Protein AF-A0A1A8MYB2-F1 (afdb_monomer)

Sequence (163 aa):
QECKDKRRSALNVRLFLREFCVDFLENCYNRLMYLVKENLIREQTQQHDETYYLWALSFFMAFNRGNGFRADLVSETMSIRAFHFIERNITNYYEMMLTDRKEATSWSRRMHLALKAYQELLLTVNEMDRSHDESIRQSSNVIKSNIFYLMEYREIFLTLLRK

pLDDT: mean 86.99, std 14.23, range [34.84, 98.25]

Mean predicted aligned error: 6.44 Å

Foldseek 3Di:
DDPPDDPPDDPVVVVVVLVVLVCCLVPPQLPVLVVLLVCVVVVVDDPPSLLVSLQCLLVSLVSCLVPPNDCVSCVNCLDLVNLVSLLVLLVVLVVCLVPVVVCVVVSVVSNVSSVSSNVSSVVSLV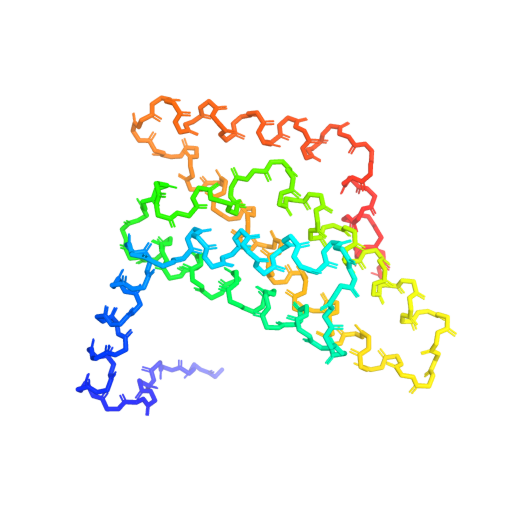VLCVDPDPVSVVSSVVNCCVQVPDVSNVVSVVVVPPD

Solvent-accessible surface area (backbone atoms only — not comparable to full-atom values): 9001 Å² total; per-residue (Å²): 134,86,78,74,84,70,74,88,63,57,68,69,59,51,52,52,52,50,51,50,52,51,54,38,33,74,74,38,38,39,64,50,54,48,53,53,51,54,37,56,75,67,65,76,59,66,94,66,59,66,57,56,51,28,46,49,51,26,51,54,51,49,46,38,60,73,64,72,63,53,66,81,44,45,44,59,67,70,35,67,69,40,52,52,52,43,48,53,50,33,52,50,26,51,52,43,29,70,70,40,65,90,49,23,69,59,26,47,53,52,27,51,38,30,50,47,22,51,51,40,52,53,54,47,40,60,51,29,61,71,44,90,50,64,69,49,28,50,51,29,50,55,46,48,56,52,48,73,67,38,64,74,54,50,47,50,56,54,60,71,60,68,121

Organism: NCBI:txid704102

Secondary structure (DSSP, 8-state):
-------SS-HHHHHHHHHHHHHHHHHTHHHHHHHHHHHHHTT-S-TTHHHHHHHHHHHHHHHHHHTT--SGGGTTTSSHHHHHHHHHHHHHHHHHHHH-TTSHHHHHHHHHHHHHHHHHHHHHHHHHTT-S-HHHHHHHHHHHHHHHHSHHHHHHHHHHH--

Nearest PDB structures (foldseek):
  7plo-assembly1_K  TM=9.303E-01  e=5.739E-14  Homo sapiens
  7pfo-assembly1_K  TM=9.275E-01  e=3.076E-13  Homo sapiens
  8b9d-assembly1_K  TM=9.107E-01  e=5.845E-13  Homo sapiens
  5mqi-assembly1_A  TM=9.670E-01  e=2.230E-09  Homo sapiens
  5qtd-assembly1_A  TM=2.858E-01  e=7.792E+00  Trypanosoma brucei

InterPro domains:
  IPR044998 Timeless [PTHR22940] (6-163)

Structure (mmCIF, N/CA/C/O backbone):
data_AF-A0A1A8MYB2-F1
#
_entry.id   AF-A0A1A8MYB2-F1
#
loop_
_atom_site.group_PDB
_atom_site.id
_atom_site.type_symbol
_atom_site.label_atom_id
_atom_site.label_alt_id
_atom_site.label_comp_id
_atom_site.label_asym_id
_atom_site.label_entity_id
_atom_site.label_seq_id
_atom_site.pdbx_PDB_ins_code
_atom_site.Cartn_x
_atom_site.Cartn_y
_atom_site.Cartn_z
_atom_site.occupancy
_atom_site.B_iso_or_equiv
_atom_site.auth_seq_id
_atom_site.auth_comp_id
_atom_site.auth_asym_id
_atom_site.auth_atom_id
_atom_site.pdbx_PDB_model_num
ATOM 1 N N . GLN A 1 1 ? -22.694 0.634 -20.815 1.00 35.00 1 GLN A N 1
ATOM 2 C CA . GLN A 1 1 ? -23.204 -0.749 -20.715 1.00 35.00 1 GLN A CA 1
ATOM 3 C C . GLN A 1 1 ? -22.927 -1.229 -19.299 1.00 35.00 1 GLN A C 1
ATOM 5 O O . GLN A 1 1 ? -21.776 -1.456 -18.953 1.00 35.00 1 GLN A O 1
ATOM 10 N N . GLU A 1 2 ? -23.951 -1.216 -18.447 1.00 34.84 2 GLU A N 1
ATOM 11 C CA . GLU A 1 2 ? -23.843 -1.521 -17.016 1.00 34.84 2 GLU A CA 1
ATOM 12 C C . GLU A 1 2 ? -23.486 -2.995 -16.806 1.00 34.84 2 GLU A C 1
ATOM 14 O O . GLU A 1 2 ? -24.304 -3.892 -17.022 1.00 34.84 2 GLU A O 1
ATOM 19 N N . CYS A 1 3 ? -22.257 -3.260 -16.367 1.00 41.97 3 CYS A N 1
ATOM 20 C CA . CYS A 1 3 ? -21.900 -4.556 -15.814 1.00 41.97 3 CYS A CA 1
ATOM 21 C C . CYS A 1 3 ? -22.483 -4.616 -14.397 1.00 41.97 3 CYS A C 1
ATOM 23 O O . CYS A 1 3 ? -21.819 -4.261 -13.431 1.00 41.97 3 CYS A O 1
ATOM 25 N N . LYS A 1 4 ? -23.759 -5.002 -14.264 1.00 48.38 4 LYS A N 1
ATOM 26 C CA . LYS A 1 4 ? -24.306 -5.414 -12.965 1.00 48.38 4 LYS A CA 1
ATOM 27 C C . LYS A 1 4 ? -23.420 -6.543 -12.444 1.00 48.38 4 LYS A C 1
ATOM 29 O O . LYS A 1 4 ? -23.370 -7.598 -13.076 1.00 48.38 4 LYS A O 1
ATOM 34 N N . ASP A 1 5 ? -22.723 -6.292 -11.338 1.00 59.75 5 ASP A N 1
ATOM 35 C CA . ASP A 1 5 ? -21.743 -7.168 -10.693 1.00 59.75 5 ASP A CA 1
ATOM 36 C C . ASP A 1 5 ? -22.262 -8.601 -10.499 1.00 59.75 5 ASP A C 1
ATOM 38 O O . ASP A 1 5 ? -22.782 -8.990 -9.447 1.00 59.75 5 ASP A O 1
ATOM 42 N N . LYS A 1 6 ? -22.096 -9.442 -11.521 1.00 64.12 6 LYS A N 1
ATOM 43 C CA . LYS A 1 6 ? -22.238 -10.883 -11.364 1.00 64.12 6 LYS A CA 1
ATOM 44 C C . LYS A 1 6 ? -21.010 -11.362 -10.608 1.00 64.12 6 LYS A C 1
ATOM 46 O O . LYS A 1 6 ? -19.901 -11.400 -11.138 1.00 64.12 6 LYS A O 1
ATOM 51 N N . ARG A 1 7 ? -21.227 -11.723 -9.344 1.00 78.69 7 ARG A N 1
ATOM 52 C CA . ARG A 1 7 ? -20.244 -12.389 -8.482 1.00 78.69 7 ARG A CA 1
ATOM 53 C C . ARG A 1 7 ? -19.648 -13.576 -9.253 1.00 78.69 7 ARG A C 1
ATOM 55 O O . ARG A 1 7 ? -20.363 -14.530 -9.539 1.00 78.69 7 ARG A O 1
ATOM 62 N N . ARG A 1 8 ? -18.362 -13.481 -9.619 1.00 86.12 8 ARG A N 1
ATOM 63 C CA . ARG A 1 8 ? -17.687 -14.446 -10.512 1.00 86.12 8 ARG A CA 1
ATOM 64 C C . ARG A 1 8 ? -17.534 -15.830 -9.875 1.00 86.12 8 ARG A C 1
ATOM 66 O O . ARG A 1 8 ? -17.686 -16.831 -10.561 1.00 86.12 8 ARG A O 1
ATOM 73 N N . SER A 1 9 ? -17.259 -15.873 -8.572 1.00 90.94 9 SER A N 1
ATOM 74 C CA . SER A 1 9 ? -17.049 -17.113 -7.815 1.00 90.94 9 SER A CA 1
ATOM 75 C C . SER A 1 9 ? -18.298 -17.530 -7.034 1.00 90.94 9 SER A C 1
ATOM 77 O O . SER A 1 9 ? -19.066 -16.681 -6.559 1.00 90.94 9 SER A O 1
ATOM 79 N N . ALA A 1 10 ? -18.456 -18.842 -6.841 1.00 93.88 10 ALA A N 1
ATOM 80 C CA . ALA A 1 10 ? -19.504 -19.426 -6.006 1.00 93.88 10 ALA A CA 1
ATOM 81 C C . ALA A 1 10 ? -19.488 -18.849 -4.576 1.00 93.88 10 ALA A C 1
ATOM 83 O O . ALA A 1 10 ? -18.457 -18.389 -4.080 1.00 93.88 10 ALA A O 1
ATOM 84 N N . LEU A 1 11 ? -20.649 -18.822 -3.911 1.00 92.25 11 LEU A N 1
ATOM 85 C CA . LEU A 1 11 ? -20.792 -18.189 -2.593 1.00 92.25 11 LEU A CA 1
ATOM 86 C C . LEU A 1 11 ? -19.850 -18.795 -1.544 1.00 92.25 11 LEU A C 1
ATOM 88 O O . LEU A 1 11 ? -19.178 -18.038 -0.853 1.00 92.25 11 LEU A O 1
ATOM 92 N N . ASN A 1 12 ? -19.764 -20.122 -1.473 1.00 94.50 12 ASN A N 1
ATOM 93 C CA . ASN A 1 12 ? -18.866 -20.837 -0.564 1.00 94.50 12 ASN A CA 1
ATOM 94 C C . ASN A 1 12 ? -17.393 -20.445 -0.771 1.00 94.50 12 ASN A C 1
ATOM 96 O O . ASN A 1 12 ? -16.701 -20.154 0.195 1.00 94.50 12 ASN A O 1
ATOM 100 N N . VAL A 1 13 ? -16.940 -20.343 -2.025 1.00 95.94 13 VAL A N 1
ATOM 101 C CA . VAL A 1 13 ? -15.572 -19.911 -2.354 1.00 95.94 13 VAL A CA 1
ATOM 102 C C . VAL A 1 13 ? -15.320 -18.481 -1.875 1.00 95.94 13 VAL A C 1
ATOM 104 O O . VAL A 1 13 ? -14.254 -18.181 -1.354 1.00 95.94 13 VAL A O 1
ATOM 107 N N . ARG A 1 14 ? -16.301 -17.582 -2.019 1.00 94.50 14 ARG A N 1
ATOM 108 C CA . ARG A 1 14 ? -16.160 -16.187 -1.571 1.00 94.50 14 ARG A CA 1
ATOM 109 C C . ARG A 1 14 ? -16.130 -16.054 -0.051 1.00 94.50 14 ARG A C 1
ATOM 111 O O . ARG A 1 14 ? -15.402 -15.202 0.441 1.00 94.50 14 ARG A O 1
ATOM 118 N N . LEU A 1 15 ? -16.910 -16.859 0.670 1.00 94.31 15 LEU A N 1
ATOM 119 C CA . LEU A 1 15 ? -16.878 -16.887 2.134 1.00 94.31 15 LEU A CA 1
ATOM 120 C C . LEU A 1 15 ? -15.529 -17.408 2.632 1.00 94.31 15 LEU A C 1
ATOM 122 O O . LEU A 1 15 ? -14.877 -16.714 3.402 1.00 94.31 15 LEU A O 1
ATOM 126 N N . PHE A 1 16 ? -15.059 -18.524 2.071 1.00 97.00 16 PHE A N 1
ATOM 127 C CA . PHE A 1 16 ? -13.741 -19.079 2.374 1.00 97.00 16 PHE A CA 1
ATOM 128 C C . PHE A 1 16 ? -12.607 -18.073 2.120 1.00 97.00 16 PHE A C 1
ATOM 130 O O . PHE A 1 16 ? -11.775 -17.838 2.988 1.00 97.00 16 PHE A O 1
ATOM 137 N N . LEU A 1 17 ? -12.584 -17.428 0.946 1.00 96.44 17 LEU A N 1
ATOM 138 C CA . LEU A 1 17 ? -11.553 -16.431 0.632 1.00 96.44 17 LEU A CA 1
ATOM 139 C C . LEU A 1 17 ? -11.630 -15.206 1.547 1.00 96.44 17 LEU A C 1
ATOM 141 O O . LEU A 1 17 ? -10.596 -14.627 1.871 1.00 96.44 17 LEU A O 1
ATOM 145 N N . ARG A 1 18 ? -12.836 -14.798 1.957 1.00 95.56 18 ARG A N 1
ATOM 146 C CA . ARG A 1 18 ? -13.012 -13.693 2.903 1.00 95.56 18 ARG A CA 1
ATOM 147 C C . ARG A 1 18 ? -12.442 -14.054 4.273 1.00 95.56 18 ARG A C 1
ATOM 149 O O . ARG A 1 18 ? -11.704 -13.242 4.816 1.00 95.56 18 ARG A O 1
ATOM 156 N N . GLU A 1 19 ? -12.769 -15.233 4.796 1.00 96.81 19 GLU A N 1
ATOM 157 C CA . GLU A 1 19 ? -12.237 -15.742 6.069 1.00 96.81 19 GLU A CA 1
ATOM 158 C C . GLU A 1 19 ? -10.712 -15.827 6.018 1.00 96.81 19 GLU A C 1
ATOM 160 O O . GLU A 1 19 ? -10.044 -15.226 6.851 1.00 96.81 19 GLU A O 1
ATOM 165 N N . PHE A 1 20 ? -10.158 -16.406 4.948 1.00 97.69 20 PHE A N 1
ATOM 166 C CA . PHE A 1 20 ? -8.714 -16.432 4.730 1.00 97.69 20 PHE A CA 1
ATOM 167 C C . PHE A 1 20 ? -8.080 -15.033 4.766 1.00 97.69 20 PHE A C 1
ATOM 169 O O . PHE A 1 20 ? -7.038 -14.847 5.384 1.00 97.69 20 PHE A O 1
ATOM 176 N N . CYS A 1 21 ? -8.683 -14.038 4.106 1.00 97.88 21 CYS A N 1
ATOM 177 C CA . CYS A 1 21 ? -8.132 -12.680 4.091 1.00 97.88 21 CYS A CA 1
ATOM 178 C C . CYS A 1 21 ? -8.170 -12.018 5.473 1.00 97.88 21 CYS A C 1
ATOM 180 O O . CYS A 1 21 ? -7.240 -11.287 5.808 1.00 97.88 21 CYS A O 1
ATOM 182 N N . VAL A 1 22 ? -9.224 -12.262 6.260 1.00 97.25 22 VAL A N 1
ATOM 183 C CA . VAL A 1 22 ? -9.317 -11.776 7.645 1.00 97.25 22 VAL A CA 1
ATOM 184 C C . VAL A 1 22 ? -8.226 -12.427 8.491 1.00 97.25 22 VAL A C 1
ATOM 186 O O . VAL A 1 22 ? -7.395 -11.711 9.044 1.00 97.25 22 VAL A O 1
ATOM 189 N N . ASP A 1 23 ? -8.148 -13.757 8.493 1.00 97.75 23 ASP A N 1
ATOM 190 C CA . ASP A 1 23 ? -7.152 -14.502 9.271 1.00 97.75 23 ASP A CA 1
ATOM 191 C C . ASP A 1 23 ? -5.721 -14.114 8.880 1.00 97.75 23 ASP A C 1
ATOM 193 O O . ASP A 1 23 ? -4.837 -13.976 9.729 1.00 97.75 23 ASP A O 1
ATOM 197 N N . PHE A 1 24 ? -5.483 -13.898 7.586 1.00 98.25 24 PHE A N 1
ATOM 198 C CA . PHE A 1 24 ? -4.190 -13.472 7.073 1.00 98.25 24 PHE A CA 1
ATOM 199 C C . PHE A 1 24 ? -3.807 -12.063 7.540 1.00 98.25 24 PHE A C 1
ATOM 201 O O . PHE A 1 24 ? -2.657 -11.843 7.932 1.00 98.25 24 PHE A O 1
ATOM 208 N N . LEU A 1 25 ? -4.745 -11.112 7.521 1.00 97.94 25 LEU A N 1
ATOM 209 C CA . LEU A 1 25 ? -4.517 -9.760 8.036 1.00 97.94 25 LEU A CA 1
ATOM 210 C C . LEU A 1 25 ? -4.227 -9.769 9.539 1.00 97.94 25 LEU A C 1
ATOM 212 O O . LEU A 1 25 ? -3.318 -9.071 9.983 1.00 97.94 25 LEU A O 1
ATOM 216 N N . GLU A 1 26 ? -4.952 -10.583 10.302 1.00 97.12 26 GLU A N 1
ATOM 217 C CA . GLU A 1 26 ? -4.795 -10.666 11.755 1.00 97.12 26 GLU A CA 1
ATOM 218 C C . GLU A 1 26 ? -3.474 -11.310 12.179 1.00 97.12 26 GLU A C 1
ATOM 220 O O . GLU A 1 26 ? -2.852 -10.856 13.139 1.00 97.12 26 GLU A O 1
ATOM 225 N N . ASN A 1 27 ? -3.005 -12.326 11.449 1.00 97.25 27 ASN A N 1
ATOM 226 C CA . ASN A 1 27 ? -1.917 -13.177 11.936 1.00 97.25 27 ASN A CA 1
ATOM 227 C C . ASN A 1 27 ? -0.616 -13.081 11.130 1.00 97.25 27 ASN A C 1
ATOM 229 O O . ASN A 1 27 ? 0.440 -13.482 11.622 1.00 97.25 27 ASN A O 1
ATOM 233 N N . CYS A 1 28 ? -0.654 -12.605 9.883 1.00 97.38 28 CYS A N 1
ATOM 234 C CA . CYS A 1 28 ? 0.474 -12.769 8.959 1.00 97.38 28 CYS A CA 1
ATOM 235 C C . CYS A 1 28 ? 0.896 -11.486 8.245 1.00 97.38 28 CYS A C 1
ATOM 237 O O . CYS A 1 28 ? 2.096 -11.303 8.029 1.00 97.38 28 CYS A O 1
ATOM 239 N N . TYR A 1 29 ? -0.043 -10.607 7.884 1.00 98.12 29 TYR A N 1
ATOM 240 C CA . TYR A 1 29 ? 0.207 -9.504 6.951 1.00 98.12 29 TYR A CA 1
ATOM 241 C C . TYR A 1 29 ? 1.400 -8.633 7.352 1.00 98.12 29 TYR A C 1
ATOM 243 O O . TYR A 1 29 ? 2.377 -8.568 6.608 1.00 98.12 29 TYR A O 1
ATOM 251 N N . ASN A 1 30 ? 1.383 -8.026 8.543 1.00 97.44 30 ASN A N 1
ATOM 252 C CA . ASN A 1 30 ? 2.462 -7.128 8.970 1.00 97.44 30 ASN A CA 1
ATOM 253 C C . ASN A 1 30 ? 3.833 -7.824 8.964 1.00 97.44 30 ASN A C 1
ATOM 255 O O . ASN A 1 30 ? 4.809 -7.287 8.444 1.00 97.44 30 ASN A O 1
ATOM 259 N N . ARG A 1 31 ? 3.915 -9.055 9.486 1.00 97.31 31 ARG A N 1
ATOM 260 C CA . ARG A 1 31 ? 5.178 -9.802 9.542 1.00 97.31 31 ARG A CA 1
ATOM 261 C C . ARG A 1 31 ? 5.678 -10.181 8.151 1.00 97.31 31 ARG A C 1
ATOM 263 O O . ARG A 1 31 ? 6.871 -10.042 7.885 1.00 97.31 31 ARG A O 1
ATOM 270 N N . LEU A 1 32 ? 4.793 -10.661 7.279 1.00 96.38 32 LEU A N 1
ATOM 271 C CA . LEU A 1 32 ? 5.158 -11.047 5.921 1.00 96.38 32 LEU A CA 1
ATOM 272 C C . LEU A 1 32 ? 5.621 -9.830 5.121 1.00 96.38 32 LEU A C 1
ATOM 274 O O . LEU A 1 32 ? 6.694 -9.868 4.524 1.00 96.38 32 LEU A O 1
ATOM 278 N N . MET A 1 33 ? 4.846 -8.745 5.146 1.00 97.00 33 MET A N 1
ATOM 279 C CA . MET A 1 33 ? 5.168 -7.525 4.409 1.00 97.00 33 MET A CA 1
ATOM 280 C C . MET A 1 33 ? 6.494 -6.922 4.876 1.00 97.00 33 MET A C 1
ATOM 282 O O . MET A 1 33 ? 7.284 -6.481 4.044 1.00 97.00 33 MET A O 1
ATOM 286 N N . TYR A 1 34 ? 6.783 -6.969 6.178 1.00 95.88 34 TYR A N 1
ATOM 287 C CA . TYR A 1 34 ? 8.077 -6.565 6.720 1.00 95.88 34 TYR A CA 1
ATOM 288 C C . TYR A 1 34 ? 9.224 -7.399 6.130 1.00 95.88 34 TYR A C 1
ATOM 290 O O . TYR A 1 34 ? 10.168 -6.844 5.569 1.00 95.88 34 TYR A O 1
ATOM 298 N N . LEU A 1 35 ? 9.128 -8.732 6.217 1.00 94.31 35 LEU A N 1
ATOM 299 C CA . LEU A 1 35 ? 10.186 -9.643 5.767 1.00 94.31 35 LEU A CA 1
ATOM 300 C C . LEU A 1 35 ? 10.440 -9.536 4.262 1.00 94.31 35 LEU A C 1
ATOM 302 O O . LEU A 1 35 ? 11.590 -9.466 3.834 1.00 94.31 35 LEU A O 1
ATOM 306 N N . VAL A 1 36 ? 9.374 -9.497 3.460 1.00 93.38 36 VAL A N 1
ATOM 307 C CA . VAL A 1 36 ? 9.489 -9.379 2.003 1.00 93.38 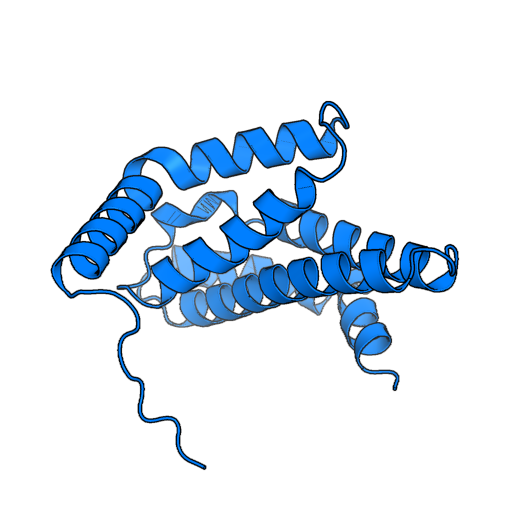36 VAL A CA 1
ATOM 308 C C . VAL A 1 36 ? 10.114 -8.034 1.632 1.00 93.38 36 VAL A C 1
ATOM 310 O O . VAL A 1 36 ? 11.045 -8.007 0.832 1.00 93.38 36 VAL A O 1
ATOM 313 N N . LYS A 1 37 ? 9.684 -6.929 2.256 1.00 93.50 37 LYS A N 1
ATOM 314 C CA . LYS A 1 37 ? 10.270 -5.602 2.015 1.00 93.50 37 LYS A CA 1
ATOM 315 C C . LYS A 1 37 ? 11.757 -5.556 2.375 1.00 93.50 37 LYS A C 1
ATOM 317 O O . LYS A 1 37 ? 12.547 -5.047 1.587 1.00 93.50 37 LYS A O 1
ATOM 322 N N . GLU A 1 38 ? 12.153 -6.101 3.525 1.00 92.19 38 GLU A N 1
ATOM 323 C CA . GLU A 1 38 ? 13.566 -6.165 3.930 1.00 92.19 38 GLU A CA 1
ATOM 324 C C . GLU A 1 38 ? 14.417 -6.964 2.935 1.00 92.19 38 GLU A C 1
ATOM 326 O O . GLU A 1 38 ? 15.507 -6.526 2.569 1.00 92.19 38 GLU A O 1
ATOM 331 N N . ASN A 1 39 ? 13.916 -8.103 2.453 1.00 90.44 39 ASN A N 1
ATOM 332 C CA . ASN A 1 39 ? 14.629 -8.917 1.468 1.00 90.44 39 ASN A CA 1
ATOM 333 C C . ASN A 1 39 ? 14.759 -8.205 0.113 1.00 90.44 39 ASN A C 1
ATOM 335 O O . ASN A 1 39 ? 15.828 -8.256 -0.498 1.00 90.44 39 ASN A O 1
ATOM 339 N N . LEU A 1 40 ? 13.703 -7.510 -0.329 1.00 89.75 40 LEU A N 1
ATOM 340 C CA . LEU A 1 40 ? 13.715 -6.707 -1.555 1.00 89.75 40 LEU A CA 1
ATOM 341 C C . LEU A 1 40 ? 14.725 -5.555 -1.461 1.00 89.75 40 LEU A C 1
ATOM 343 O O . LEU A 1 40 ? 15.488 -5.337 -2.395 1.00 89.75 40 LEU A O 1
ATOM 347 N N . ILE A 1 41 ? 14.783 -4.852 -0.323 1.00 87.44 41 ILE A N 1
ATOM 348 C CA . ILE A 1 41 ? 15.747 -3.759 -0.097 1.00 87.44 41 ILE A CA 1
ATOM 349 C C . ILE A 1 41 ? 17.193 -4.266 -0.119 1.00 87.44 41 ILE A C 1
ATOM 351 O O . ILE A 1 41 ? 18.081 -3.560 -0.587 1.00 87.44 41 ILE A O 1
ATOM 355 N N . ARG A 1 42 ? 17.443 -5.477 0.389 1.00 86.25 42 ARG A N 1
ATOM 356 C CA . ARG A 1 42 ? 18.782 -6.087 0.419 1.00 86.25 42 ARG A CA 1
ATOM 357 C C . ARG A 1 42 ? 19.192 -6.728 -0.907 1.00 86.25 42 ARG A C 1
ATOM 359 O O . ARG A 1 42 ? 20.258 -7.333 -0.954 1.00 86.25 42 ARG A O 1
ATOM 366 N N . GLU A 1 43 ? 18.346 -6.650 -1.936 1.00 75.81 43 GLU A N 1
ATOM 367 C CA . GLU A 1 43 ? 18.556 -7.285 -3.245 1.00 75.81 43 GLU A CA 1
ATOM 368 C C . GLU A 1 43 ? 18.810 -8.806 -3.147 1.00 75.81 43 GLU A C 1
ATOM 370 O O . GLU A 1 43 ? 19.371 -9.424 -4.046 1.00 75.81 43 GLU A O 1
ATOM 375 N N . GLN A 1 44 ? 18.355 -9.451 -2.063 1.00 62.00 44 GLN A N 1
ATOM 376 C CA . GLN A 1 44 ? 18.523 -10.895 -1.818 1.00 62.00 44 GLN A CA 1
ATOM 377 C C . GLN A 1 44 ? 17.410 -11.737 -2.465 1.00 62.00 44 GLN A C 1
ATOM 379 O O . GLN A 1 44 ? 17.083 -12.823 -1.989 1.00 62.00 44 GLN A O 1
ATOM 384 N N . THR A 1 45 ? 16.773 -11.223 -3.516 1.00 61.97 45 THR A N 1
ATOM 385 C CA . THR A 1 45 ? 15.527 -11.771 -4.077 1.00 61.97 45 THR A CA 1
ATOM 386 C C . THR A 1 45 ? 15.678 -12.138 -5.545 1.00 61.97 45 THR A C 1
ATOM 388 O O . THR A 1 45 ? 16.616 -11.709 -6.219 1.00 61.97 45 THR A O 1
ATOM 391 N N . GLN A 1 46 ? 14.778 -12.991 -6.037 1.00 61.09 46 GLN A N 1
ATOM 392 C CA . GLN A 1 46 ? 14.762 -13.376 -7.445 1.00 61.09 46 GLN A CA 1
ATOM 393 C C . GLN A 1 46 ? 14.125 -12.263 -8.289 1.00 61.09 46 GLN A C 1
ATOM 395 O O . GLN A 1 46 ? 13.432 -11.376 -7.784 1.00 61.09 46 GLN A O 1
ATOM 400 N N . GLN A 1 47 ? 14.334 -12.307 -9.609 1.00 57.78 47 GLN A N 1
ATOM 401 C CA . GLN A 1 47 ? 13.622 -11.414 -10.524 1.00 57.78 47 GLN A CA 1
ATOM 402 C C . GLN A 1 47 ? 12.099 -11.600 -10.339 1.00 57.78 47 GLN A C 1
ATOM 404 O O . GLN A 1 47 ? 11.616 -12.726 -10.385 1.00 57.78 47 GLN A O 1
ATOM 409 N N . HIS A 1 48 ? 11.362 -10.489 -10.170 1.00 64.50 48 HIS A N 1
ATOM 410 C CA . HIS A 1 48 ? 9.889 -10.361 -10.064 1.00 64.50 48 HIS A CA 1
ATOM 411 C C . HIS A 1 48 ? 9.228 -10.387 -8.670 1.00 64.50 48 HIS A C 1
ATOM 413 O O . HIS A 1 48 ? 8.041 -10.047 -8.596 1.00 64.50 48 HIS A O 1
ATOM 419 N N . ASP A 1 49 ? 9.945 -10.667 -7.578 1.00 71.56 49 ASP A N 1
ATOM 420 C CA . ASP A 1 49 ? 9.359 -10.716 -6.217 1.00 71.56 49 ASP A CA 1
ATOM 421 C C . ASP A 1 49 ? 8.696 -9.388 -5.789 1.00 71.56 49 ASP A C 1
ATOM 423 O O . ASP A 1 49 ? 7.670 -9.362 -5.103 1.00 71.56 49 ASP A O 1
ATOM 427 N N . GLU A 1 50 ? 9.220 -8.271 -6.294 1.00 84.25 50 GLU A N 1
ATOM 428 C CA . GLU A 1 50 ? 8.673 -6.921 -6.130 1.00 84.25 50 GLU A CA 1
ATOM 429 C C . GLU A 1 50 ? 7.209 -6.804 -6.591 1.00 84.25 50 GLU A C 1
ATOM 431 O O . GLU A 1 50 ? 6.388 -6.166 -5.934 1.00 84.25 50 GLU A O 1
ATOM 436 N N . THR A 1 51 ? 6.831 -7.468 -7.688 1.00 90.56 51 THR A N 1
ATOM 437 C CA . THR A 1 51 ? 5.484 -7.332 -8.262 1.00 90.56 51 THR A CA 1
ATOM 438 C C . THR A 1 51 ? 4.419 -7.999 -7.396 1.00 90.56 51 THR A C 1
ATOM 440 O O . THR A 1 51 ? 3.313 -7.466 -7.270 1.00 90.56 51 THR A O 1
ATOM 443 N N . TYR A 1 52 ? 4.764 -9.109 -6.735 1.00 93.38 52 TYR A N 1
ATOM 444 C CA . TYR A 1 52 ? 3.888 -9.770 -5.770 1.00 93.38 52 TYR A CA 1
ATOM 445 C C . TYR A 1 52 ? 3.716 -8.933 -4.509 1.00 93.38 52 TYR A C 1
ATOM 447 O O . TYR A 1 52 ? 2.596 -8.817 -4.017 1.00 93.38 52 TYR A O 1
ATOM 455 N N . TYR A 1 53 ? 4.788 -8.296 -4.026 1.00 95.12 53 TYR A N 1
ATOM 456 C CA . TYR A 1 53 ? 4.708 -7.370 -2.898 1.00 95.12 53 TYR A CA 1
ATOM 457 C C . TYR A 1 53 ? 3.754 -6.202 -3.190 1.00 95.12 53 TYR A C 1
ATOM 459 O O . TYR A 1 53 ? 2.853 -5.927 -2.399 1.00 95.12 53 TYR A O 1
ATOM 467 N N . LEU A 1 54 ? 3.902 -5.555 -4.353 1.00 96.00 54 LEU A N 1
ATOM 468 C CA . LEU A 1 54 ? 3.049 -4.436 -4.774 1.00 96.00 54 LEU A CA 1
ATOM 469 C C . LEU A 1 54 ? 1.582 -4.852 -4.915 1.00 96.00 54 LEU A C 1
ATOM 471 O O . LEU A 1 54 ? 0.679 -4.142 -4.465 1.00 96.00 54 LEU A O 1
ATOM 475 N N . TRP A 1 55 ? 1.340 -6.017 -5.518 1.00 96.62 55 TRP A N 1
ATOM 476 C CA . TRP A 1 55 ? -0.007 -6.555 -5.665 1.00 96.62 55 TRP A CA 1
ATOM 477 C C . TRP A 1 55 ? -0.637 -6.892 -4.310 1.00 96.62 55 TRP A C 1
ATOM 479 O O . TRP A 1 55 ? -1.768 -6.482 -4.051 1.00 96.62 55 TRP A O 1
ATOM 489 N N . ALA A 1 56 ? 0.096 -7.589 -3.437 1.00 97.12 56 ALA A N 1
ATOM 490 C CA . ALA A 1 56 ? -0.380 -7.976 -2.113 1.00 97.12 56 ALA A CA 1
ATOM 491 C C . ALA A 1 56 ? -0.699 -6.745 -1.259 1.00 97.12 56 ALA A C 1
ATOM 493 O O . ALA A 1 56 ? -1.770 -6.692 -0.658 1.00 97.12 56 ALA A O 1
ATOM 494 N N . LEU A 1 57 ? 0.174 -5.730 -1.275 1.00 97.50 57 LEU A N 1
ATOM 495 C CA . LEU A 1 57 ? -0.079 -4.450 -0.617 1.00 97.50 57 LEU A CA 1
ATOM 496 C C . LEU A 1 57 ? -1.403 -3.856 -1.094 1.00 97.50 57 LEU A C 1
ATOM 498 O O . LEU A 1 57 ? -2.292 -3.601 -0.288 1.00 97.50 57 LEU A O 1
ATOM 502 N N . SER A 1 58 ? -1.559 -3.680 -2.410 1.00 97.56 58 SER A N 1
ATOM 503 C CA . SER A 1 58 ? -2.762 -3.069 -2.982 1.00 97.56 58 SER A CA 1
ATOM 504 C C . SER A 1 58 ? -4.025 -3.866 -2.638 1.00 97.56 58 SER A C 1
ATOM 506 O O . SER A 1 58 ? -5.036 -3.286 -2.250 1.00 97.56 58 SER A O 1
ATOM 508 N N . PHE A 1 59 ? -3.973 -5.196 -2.730 1.00 98.06 59 PHE A N 1
ATOM 509 C CA . PHE A 1 59 ? -5.125 -6.057 -2.486 1.00 98.06 59 PHE A CA 1
ATOM 510 C C . PHE A 1 59 ? -5.545 -6.085 -1.011 1.00 98.06 59 PHE A C 1
ATOM 512 O O . PHE A 1 59 ? -6.706 -5.820 -0.696 1.00 98.06 59 PHE A O 1
ATOM 519 N N . PHE A 1 60 ? -4.622 -6.402 -0.100 1.00 98.25 60 PHE A N 1
ATOM 520 C CA . PHE A 1 60 ? -4.955 -6.595 1.313 1.00 98.25 60 PHE A CA 1
ATOM 521 C C . PHE A 1 60 ? -5.265 -5.278 2.021 1.00 98.25 60 PHE A C 1
ATOM 523 O O . PHE A 1 60 ? -6.143 -5.251 2.882 1.00 98.25 60 PHE A O 1
ATOM 530 N N . MET A 1 61 ? -4.630 -4.173 1.621 1.00 97.75 61 MET A N 1
ATOM 531 C CA . MET A 1 61 ? -5.005 -2.855 2.128 1.00 97.75 61 MET A CA 1
ATOM 532 C C . MET A 1 61 ? -6.399 -2.434 1.664 1.00 97.75 61 MET A C 1
ATOM 534 O O . MET A 1 61 ? -7.206 -2.019 2.497 1.00 97.75 61 MET A O 1
ATOM 538 N N . ALA A 1 62 ? -6.728 -2.637 0.383 1.00 97.88 62 ALA A N 1
ATOM 539 C CA . ALA A 1 62 ? -8.075 -2.379 -0.123 1.00 97.88 62 ALA A CA 1
ATOM 540 C C . ALA A 1 62 ? -9.126 -3.261 0.567 1.00 97.88 62 ALA A C 1
ATOM 542 O O . ALA A 1 62 ? -10.217 -2.786 0.893 1.00 97.88 62 ALA A O 1
ATOM 543 N N . PHE A 1 63 ? -8.798 -4.532 0.825 1.00 97.88 63 PHE A N 1
ATOM 544 C CA . PHE A 1 63 ? -9.662 -5.445 1.568 1.00 97.88 63 PHE A CA 1
ATOM 545 C C . PHE A 1 63 ? -9.875 -4.966 3.008 1.00 97.88 63 PHE A C 1
ATOM 547 O O . PHE A 1 63 ? -11.022 -4.876 3.441 1.00 97.88 63 PHE A O 1
ATOM 554 N N . ASN A 1 64 ? -8.805 -4.602 3.724 1.00 97.44 64 ASN A N 1
ATOM 555 C CA . ASN A 1 64 ? -8.896 -4.072 5.085 1.00 97.44 64 ASN A CA 1
ATOM 556 C C . ASN A 1 64 ? -9.764 -2.805 5.131 1.00 97.44 64 ASN A C 1
ATOM 558 O O . ASN A 1 64 ? -10.698 -2.722 5.924 1.00 97.44 64 ASN A O 1
ATOM 562 N N . ARG A 1 65 ? -9.528 -1.848 4.223 1.00 96.50 65 ARG A N 1
ATOM 563 C CA . ARG A 1 65 ? -10.321 -0.613 4.123 1.00 96.50 65 ARG A CA 1
ATOM 564 C C . ARG A 1 65 ? -11.800 -0.890 3.832 1.00 96.50 65 ARG A C 1
ATOM 566 O O . ARG A 1 65 ? -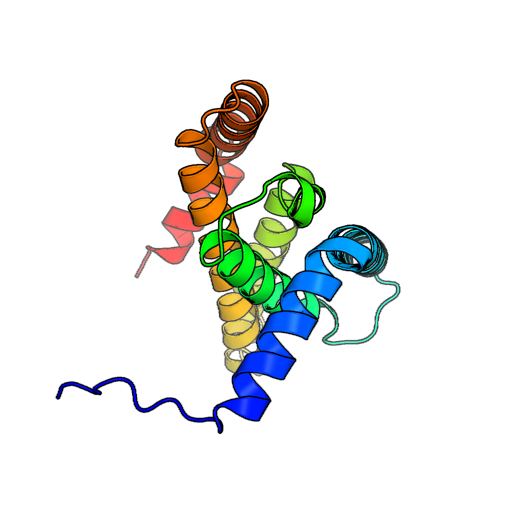12.668 -0.220 4.381 1.00 96.50 65 ARG A O 1
ATOM 573 N N . GLY A 1 66 ? -12.098 -1.883 2.993 1.00 94.88 66 GLY A N 1
ATOM 574 C CA . GLY A 1 66 ? -13.465 -2.276 2.640 1.00 94.88 66 GLY A CA 1
ATOM 575 C C . GLY A 1 66 ? -14.184 -3.171 3.661 1.00 94.88 66 GLY A C 1
ATOM 576 O O . GLY A 1 66 ? -15.398 -3.334 3.554 1.00 94.88 66 GLY A O 1
ATOM 577 N N . ASN A 1 67 ? -13.477 -3.753 4.636 1.00 93.44 67 ASN A N 1
ATOM 578 C CA . ASN A 1 67 ? -14.015 -4.736 5.587 1.00 93.44 67 ASN A CA 1
ATOM 579 C C . ASN A 1 67 ? -13.882 -4.263 7.046 1.00 93.44 67 ASN A C 1
ATOM 581 O O . ASN A 1 67 ? -13.447 -5.017 7.910 1.00 93.44 67 ASN A O 1
ATOM 585 N N . GLY A 1 68 ? -14.287 -3.018 7.318 1.00 90.19 68 GLY A N 1
ATOM 586 C CA . GLY A 1 68 ? -14.227 -2.434 8.660 1.00 90.19 68 GLY A CA 1
ATOM 587 C C . GLY A 1 68 ? -12.795 -2.083 9.038 1.00 90.19 68 GLY A C 1
ATOM 588 O O . GLY A 1 68 ? -12.190 -2.766 9.856 1.00 90.19 68 GLY A O 1
ATOM 589 N N . PHE A 1 69 ? -12.275 -1.034 8.396 1.00 93.12 69 PHE A N 1
ATOM 590 C CA . PHE A 1 69 ? -10.885 -0.596 8.486 1.00 93.12 69 PHE A CA 1
ATOM 591 C C . PHE A 1 69 ? -10.300 -0.688 9.903 1.00 93.12 69 PHE A C 1
ATOM 593 O O . PHE A 1 69 ? -10.797 -0.069 10.845 1.00 93.12 69 PHE A O 1
ATOM 600 N N . ARG A 1 70 ? -9.194 -1.430 10.015 1.00 94.44 70 ARG A N 1
ATOM 601 C CA . ARG A 1 70 ? -8.409 -1.601 11.239 1.00 94.44 70 ARG A CA 1
ATOM 602 C C . ARG A 1 70 ? -6.942 -1.276 10.978 1.00 94.44 70 ARG A C 1
ATOM 604 O O . ARG A 1 70 ? -6.273 -1.967 10.207 1.00 94.44 70 ARG A O 1
ATOM 611 N N . ALA A 1 71 ? -6.449 -0.191 11.574 1.00 93.69 71 ALA A N 1
ATOM 612 C CA . ALA A 1 71 ? -5.103 0.323 11.304 1.00 93.69 71 ALA A CA 1
ATOM 613 C C . ALA A 1 71 ? -3.987 -0.576 11.866 1.00 93.69 71 ALA A C 1
ATOM 615 O O . ALA A 1 71 ? -2.910 -0.655 11.278 1.00 93.69 71 ALA A O 1
ATOM 616 N N . ASP A 1 72 ? -4.249 -1.289 12.962 1.00 94.94 72 ASP A N 1
ATOM 617 C CA . ASP A 1 72 ? -3.326 -2.240 13.589 1.00 94.94 72 ASP A CA 1
ATOM 618 C C . ASP A 1 72 ? -2.912 -3.361 12.622 1.00 94.94 72 ASP A C 1
ATOM 620 O O . ASP A 1 72 ? -1.726 -3.695 12.521 1.00 94.94 72 ASP A O 1
ATOM 624 N N . LEU A 1 73 ? -3.864 -3.858 11.827 1.00 96.12 73 LEU A N 1
ATOM 625 C CA . LEU A 1 73 ? -3.665 -4.971 10.892 1.00 96.12 73 LEU A CA 1
ATOM 626 C C . LEU A 1 73 ? -2.759 -4.633 9.702 1.00 96.12 73 LEU A C 1
ATOM 628 O O . LEU A 1 73 ? -2.209 -5.537 9.082 1.00 96.12 73 LEU A O 1
ATOM 632 N N . VAL A 1 74 ? -2.593 -3.347 9.382 1.00 96.56 74 VAL A N 1
ATOM 633 C CA . VAL A 1 74 ? -1.827 -2.874 8.210 1.00 96.56 74 VAL A CA 1
ATOM 634 C C . VAL A 1 74 ? -0.723 -1.876 8.571 1.00 96.56 74 VAL A C 1
ATOM 636 O O . VAL A 1 74 ? -0.218 -1.150 7.709 1.00 96.56 74 VAL A O 1
ATOM 639 N N . SER A 1 75 ? -0.345 -1.836 9.848 1.00 94.88 75 SER A N 1
ATOM 640 C CA . SER A 1 75 ? 0.621 -0.885 10.405 1.00 94.88 75 SER A CA 1
ATOM 641 C C . SER A 1 75 ? 1.998 -0.938 9.731 1.00 94.88 75 SER A C 1
ATOM 643 O O . SER A 1 75 ? 2.615 0.108 9.536 1.00 94.88 75 SER A O 1
ATOM 645 N N . GLU A 1 76 ? 2.457 -2.111 9.278 1.00 96.12 76 GLU A N 1
ATOM 646 C CA . GLU A 1 76 ? 3.751 -2.255 8.589 1.00 96.12 76 GLU A CA 1
ATOM 647 C C . GLU A 1 76 ? 3.816 -1.435 7.289 1.00 96.12 76 GLU A C 1
ATOM 649 O O . GLU A 1 76 ? 4.829 -0.798 6.972 1.00 96.12 76 GLU A O 1
ATOM 654 N N . THR A 1 77 ? 2.716 -1.422 6.534 1.00 95.94 77 THR A N 1
ATOM 655 C CA . THR A 1 77 ? 2.611 -0.697 5.261 1.00 95.94 77 THR A CA 1
ATOM 656 C C . THR A 1 77 ? 2.177 0.758 5.430 1.00 95.94 77 THR A C 1
ATOM 658 O O . THR A 1 77 ? 2.293 1.533 4.487 1.00 95.94 77 THR A O 1
ATOM 661 N N . MET A 1 78 ? 1.751 1.163 6.630 1.00 95.25 78 MET A N 1
ATOM 662 C CA . MET A 1 78 ? 1.395 2.543 6.986 1.00 95.25 78 MET A CA 1
ATOM 663 C C . MET A 1 78 ? 2.551 3.267 7.679 1.00 95.25 78 MET A C 1
ATOM 665 O O . MET A 1 78 ? 2.418 3.817 8.769 1.00 95.25 78 MET A O 1
ATOM 669 N N . SER A 1 79 ? 3.711 3.279 7.024 1.00 92.00 79 SER A N 1
ATOM 670 C CA . SER A 1 79 ? 4.906 3.973 7.504 1.00 92.00 79 SER A CA 1
ATOM 671 C C . SER A 1 79 ? 5.545 4.810 6.401 1.00 92.00 79 SER A C 1
ATOM 673 O O . SER A 1 79 ? 5.494 4.442 5.229 1.00 92.00 79 SER A O 1
ATOM 675 N N . ILE A 1 80 ? 6.223 5.902 6.772 1.00 90.19 80 ILE A N 1
ATOM 676 C CA . ILE A 1 80 ? 6.975 6.753 5.826 1.00 90.19 80 ILE A CA 1
ATOM 677 C C . ILE A 1 80 ? 7.951 5.906 4.989 1.00 90.19 80 ILE A C 1
ATOM 679 O O . ILE A 1 80 ? 8.051 6.064 3.776 1.00 90.19 80 ILE A O 1
ATOM 683 N N . ARG A 1 81 ? 8.600 4.917 5.621 1.00 91.12 81 ARG A N 1
ATOM 684 C CA . ARG A 1 81 ? 9.492 3.962 4.943 1.00 91.12 81 ARG A CA 1
ATOM 685 C C . ARG A 1 81 ? 8.782 3.149 3.860 1.00 91.12 81 ARG A C 1
ATOM 687 O O . ARG A 1 81 ? 9.368 2.918 2.809 1.00 91.12 81 ARG A O 1
ATOM 694 N N . ALA A 1 82 ? 7.549 2.703 4.104 1.00 93.31 82 ALA A N 1
ATOM 695 C CA . ALA A 1 82 ? 6.770 1.993 3.094 1.00 93.31 82 ALA A CA 1
ATOM 696 C C . ALA A 1 82 ? 6.418 2.916 1.916 1.00 93.31 82 ALA A C 1
ATOM 698 O O . ALA A 1 82 ? 6.611 2.521 0.771 1.00 93.31 82 ALA A O 1
ATOM 699 N N . PHE A 1 83 ? 6.002 4.160 2.176 1.00 92.88 83 PHE A N 1
ATOM 700 C CA . PHE A 1 83 ? 5.721 5.135 1.116 1.00 92.88 83 PHE A CA 1
ATOM 701 C C . PHE A 1 83 ? 6.944 5.425 0.240 1.00 92.88 83 PHE A C 1
ATOM 703 O O . PHE A 1 83 ? 6.838 5.305 -0.979 1.00 92.88 83 PHE A O 1
ATOM 710 N N . HIS A 1 84 ? 8.103 5.727 0.837 1.00 90.56 84 HIS A N 1
ATOM 711 C CA . HIS A 1 84 ? 9.353 5.918 0.087 1.00 90.56 84 HIS A CA 1
ATOM 712 C C . HIS A 1 84 ? 9.757 4.679 -0.714 1.00 90.56 84 HIS A C 1
ATOM 714 O O . HIS A 1 84 ? 10.229 4.795 -1.843 1.00 90.56 84 HIS A O 1
ATOM 720 N N . PHE A 1 85 ? 9.569 3.478 -0.157 1.00 91.94 85 PHE A N 1
ATOM 721 C CA . PHE A 1 85 ? 9.880 2.245 -0.875 1.00 91.94 85 PHE A CA 1
ATOM 722 C C . PHE A 1 85 ? 9.053 2.123 -2.162 1.00 91.94 85 PHE A C 1
ATOM 724 O O . PHE A 1 85 ? 9.609 1.845 -3.224 1.00 91.94 85 PHE A O 1
ATOM 731 N N . ILE A 1 86 ? 7.741 2.371 -2.101 1.00 93.00 86 ILE A N 1
ATOM 732 C CA . ILE A 1 86 ? 6.875 2.314 -3.288 1.00 93.00 86 ILE A CA 1
ATOM 733 C C . ILE A 1 86 ? 7.217 3.427 -4.282 1.00 93.00 86 ILE A C 1
ATOM 735 O O . ILE A 1 86 ? 7.286 3.168 -5.480 1.00 93.00 86 ILE A O 1
ATOM 739 N N . GLU A 1 87 ? 7.480 4.640 -3.799 1.00 88.81 87 GLU A N 1
ATOM 740 C CA . GLU A 1 87 ? 7.914 5.768 -4.630 1.00 88.81 87 GLU A CA 1
ATOM 741 C C . GLU A 1 87 ? 9.191 5.437 -5.415 1.00 88.81 87 GLU A C 1
ATOM 743 O O . GLU A 1 87 ? 9.211 5.584 -6.636 1.00 88.81 87 GLU A O 1
ATOM 748 N N . ARG A 1 88 ? 10.219 4.891 -4.754 1.00 89.94 88 ARG A N 1
ATOM 749 C CA . ARG A 1 88 ? 11.469 4.501 -5.417 1.00 89.94 88 ARG A CA 1
ATOM 750 C C . ARG A 1 88 ? 11.227 3.468 -6.518 1.00 89.94 88 ARG A C 1
ATOM 752 O O . ARG A 1 88 ? 11.850 3.546 -7.574 1.00 89.94 88 ARG A O 1
ATOM 759 N N . ASN A 1 89 ? 10.308 2.528 -6.294 1.00 91.12 89 ASN A N 1
ATOM 760 C CA . ASN A 1 89 ? 9.904 1.564 -7.318 1.00 91.12 89 ASN A CA 1
ATOM 761 C C . ASN A 1 89 ? 9.204 2.250 -8.504 1.00 91.12 89 ASN A C 1
ATOM 763 O O . ASN A 1 89 ? 9.526 1.938 -9.648 1.00 91.12 89 ASN A O 1
ATOM 767 N N . ILE A 1 90 ? 8.296 3.207 -8.264 1.00 91.31 90 ILE A N 1
ATOM 768 C CA . ILE A 1 90 ? 7.633 3.975 -9.336 1.00 91.31 90 ILE A CA 1
ATOM 769 C C . ILE A 1 90 ? 8.668 4.708 -10.194 1.00 91.31 90 ILE A C 1
ATOM 771 O O . ILE A 1 90 ? 8.630 4.576 -11.418 1.00 91.31 90 ILE A O 1
ATOM 775 N N . THR A 1 91 ? 9.589 5.444 -9.567 1.00 89.19 91 THR A N 1
ATOM 776 C CA . THR A 1 91 ? 10.630 6.206 -10.270 1.00 89.19 91 THR A CA 1
ATOM 777 C C . THR A 1 91 ? 11.534 5.283 -11.080 1.00 89.19 91 THR A C 1
ATOM 779 O O . THR A 1 91 ? 11.704 5.498 -12.278 1.00 89.19 91 THR A O 1
ATOM 782 N N . ASN A 1 92 ? 12.012 4.190 -10.477 1.00 90.06 92 ASN A N 1
ATOM 783 C CA . ASN A 1 92 ? 12.839 3.201 -11.167 1.00 90.06 92 ASN A CA 1
ATOM 784 C C . ASN A 1 92 ? 12.119 2.600 -12.387 1.00 90.06 92 ASN A C 1
ATOM 786 O O . ASN A 1 92 ? 12.662 2.577 -13.488 1.00 90.06 92 ASN A O 1
ATOM 790 N N . TYR A 1 93 ? 10.867 2.153 -12.239 1.00 91.12 93 TYR A N 1
ATOM 791 C CA . TYR A 1 93 ? 10.131 1.579 -13.370 1.00 91.12 93 TYR A CA 1
ATOM 792 C C . TYR A 1 93 ? 9.838 2.605 -14.466 1.00 91.12 93 TYR A C 1
ATOM 794 O O . TYR A 1 93 ? 9.816 2.240 -15.642 1.00 91.12 93 TYR A O 1
ATOM 802 N N . TYR A 1 94 ? 9.629 3.873 -14.108 1.00 88.88 94 TYR A N 1
ATOM 803 C CA . TYR A 1 94 ? 9.460 4.947 -15.079 1.00 88.88 94 TYR A CA 1
ATOM 804 C C . TYR A 1 94 ? 10.746 5.193 -15.877 1.00 88.88 94 TYR A C 1
ATOM 806 O O . TYR A 1 94 ? 10.708 5.219 -17.108 1.00 88.88 94 TYR A O 1
ATOM 814 N N . GLU A 1 95 ? 11.892 5.292 -15.203 1.00 89.75 95 GLU A N 1
ATOM 815 C CA . GLU A 1 95 ? 13.201 5.445 -15.848 1.00 89.75 95 GLU A CA 1
ATOM 816 C C . GLU A 1 95 ? 13.526 4.256 -16.762 1.00 89.75 95 GLU A C 1
ATOM 818 O O . GLU A 1 95 ? 13.918 4.445 -17.919 1.00 89.75 95 GLU A O 1
ATOM 823 N N . MET A 1 96 ? 13.283 3.030 -16.293 1.00 89.50 96 MET A N 1
ATOM 824 C CA . MET A 1 96 ? 13.482 1.812 -17.081 1.00 89.50 96 MET A CA 1
ATOM 825 C C . MET A 1 96 ? 12.546 1.745 -18.293 1.00 89.50 96 MET A C 1
ATOM 827 O O . MET A 1 96 ? 12.972 1.361 -19.377 1.00 89.50 96 MET A O 1
ATOM 831 N N . MET A 1 97 ? 11.293 2.194 -18.166 1.00 88.19 97 MET A N 1
ATOM 832 C CA . MET A 1 97 ? 10.362 2.273 -19.298 1.00 88.19 97 MET A CA 1
ATOM 833 C C . MET A 1 97 ? 10.857 3.227 -20.401 1.00 88.19 97 MET A C 1
ATOM 835 O O . MET A 1 97 ? 10.598 2.982 -21.581 1.00 88.19 97 MET A O 1
ATOM 839 N N . LEU A 1 98 ? 11.553 4.311 -20.038 1.00 88.31 98 LEU A N 1
ATOM 840 C CA . LEU A 1 98 ? 12.088 5.293 -20.989 1.00 88.31 98 LEU A CA 1
ATOM 841 C C . LEU A 1 98 ? 13.416 4.856 -21.624 1.00 88.31 98 LEU A C 1
ATOM 843 O O . LEU A 1 98 ? 13.659 5.138 -22.803 1.00 88.31 98 LEU A O 1
ATOM 847 N N . THR A 1 99 ? 14.272 4.190 -20.847 1.00 92.12 99 THR A N 1
ATOM 848 C CA . THR A 1 99 ? 15.634 3.809 -21.250 1.00 92.12 99 THR A CA 1
ATOM 849 C C . THR A 1 99 ? 15.679 2.441 -21.934 1.00 92.12 99 THR A C 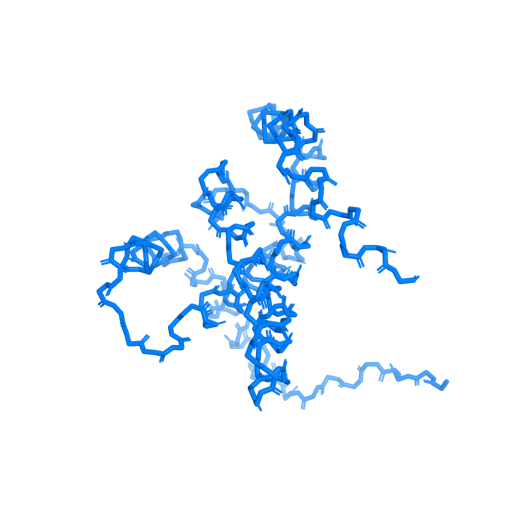1
ATOM 851 O O . THR A 1 99 ? 16.281 2.311 -23.003 1.00 92.12 99 THR A O 1
ATOM 854 N N . ASP A 1 100 ? 14.980 1.439 -21.399 1.00 90.94 100 ASP A N 1
ATOM 855 C CA . ASP A 1 100 ? 14.898 0.086 -21.949 1.00 90.94 100 ASP A CA 1
ATOM 856 C C . ASP A 1 100 ? 13.646 -0.093 -22.821 1.00 90.94 100 ASP A C 1
ATOM 858 O O . ASP A 1 100 ? 12.631 -0.691 -22.450 1.00 90.94 100 ASP A O 1
ATOM 862 N N . ARG A 1 101 ? 13.730 0.435 -24.047 1.00 86.75 101 ARG A N 1
ATOM 863 C CA . ARG A 1 101 ? 12.619 0.403 -25.012 1.00 86.75 101 ARG A CA 1
ATOM 864 C C . ARG A 1 101 ? 12.179 -1.009 -25.409 1.00 86.75 101 ARG A C 1
ATOM 866 O O . ARG A 1 101 ? 11.048 -1.160 -25.867 1.00 86.75 101 ARG A O 1
ATOM 873 N N . LYS A 1 102 ? 13.044 -2.022 -25.269 1.00 90.25 102 LYS A N 1
ATOM 874 C CA . LYS A 1 102 ? 12.719 -3.411 -25.639 1.00 90.25 102 LYS A CA 1
ATOM 875 C C . LYS A 1 102 ? 11.700 -4.005 -24.670 1.00 90.25 102 LYS A C 1
ATOM 877 O O . LYS A 1 102 ? 10.736 -4.622 -25.110 1.00 90.25 102 LYS A O 1
ATOM 882 N N . GLU A 1 103 ? 11.857 -3.719 -23.380 1.00 90.06 103 GLU A N 1
ATOM 883 C CA . GLU A 1 103 ? 10.971 -4.195 -22.313 1.00 90.06 103 GLU A CA 1
ATOM 884 C C . GLU A 1 103 ? 9.991 -3.119 -21.813 1.00 90.06 103 GLU A C 1
ATOM 886 O O . GLU A 1 103 ? 9.339 -3.299 -20.785 1.00 90.06 103 GLU A O 1
ATOM 891 N N . ALA A 1 104 ? 9.810 -2.008 -22.536 1.00 88.81 104 ALA A N 1
ATOM 892 C CA . ALA A 1 104 ? 8.974 -0.880 -22.099 1.00 88.81 104 ALA A CA 1
ATOM 893 C C . ALA A 1 104 ? 7.552 -1.287 -21.662 1.00 88.81 104 ALA A C 1
ATOM 895 O O . ALA A 1 104 ? 7.007 -0.744 -20.702 1.00 88.81 104 ALA A O 1
ATOM 896 N N . THR A 1 105 ? 6.945 -2.282 -22.320 1.00 90.75 105 THR A N 1
ATOM 897 C CA . THR A 1 105 ? 5.622 -2.800 -21.918 1.00 90.75 105 THR A CA 1
ATOM 898 C C . THR A 1 105 ? 5.681 -3.566 -20.593 1.00 90.75 105 THR A C 1
ATOM 900 O O . THR A 1 105 ? 4.759 -3.465 -19.783 1.00 90.75 105 THR A O 1
ATOM 903 N N . SER A 1 106 ? 6.759 -4.312 -20.349 1.00 90.38 106 SER A N 1
ATOM 904 C CA . SER A 1 106 ? 7.013 -5.009 -19.085 1.00 90.38 106 SER A CA 1
ATOM 905 C C . SER A 1 106 ? 7.191 -4.000 -17.947 1.00 90.38 106 SER A C 1
ATOM 907 O O . SER A 1 106 ? 6.484 -4.076 -16.939 1.00 90.38 106 SER A O 1
ATOM 909 N N . TRP A 1 107 ? 8.028 -2.978 -18.153 1.00 91.06 107 TRP A N 1
ATOM 910 C CA . TRP A 1 107 ? 8.240 -1.889 -17.194 1.00 91.06 107 TRP A CA 1
ATOM 911 C C . TRP A 1 107 ? 6.959 -1.102 -16.907 1.00 91.06 107 TRP A C 1
ATOM 913 O O . TRP A 1 107 ? 6.634 -0.861 -15.746 1.00 91.06 107 TRP A O 1
ATOM 923 N N . SER A 1 108 ? 6.152 -0.818 -17.933 1.00 89.88 108 SER A N 1
ATOM 924 C CA . SER A 1 108 ? 4.842 -0.177 -17.772 1.00 89.88 108 SER A CA 1
ATOM 925 C C . SER A 1 108 ? 3.881 -0.998 -16.899 1.00 89.88 108 SER A C 1
ATOM 927 O O . SER A 1 108 ? 3.179 -0.437 -16.056 1.00 89.88 108 SER A O 1
ATOM 929 N N . ARG A 1 109 ? 3.872 -2.335 -17.029 1.00 91.62 109 ARG A N 1
ATOM 930 C CA . ARG A 1 109 ? 3.054 -3.212 -16.170 1.00 91.62 109 ARG A CA 1
ATOM 931 C C . ARG A 1 109 ? 3.507 -3.173 -14.709 1.00 91.62 109 ARG A C 1
ATOM 933 O O . ARG A 1 109 ? 2.654 -3.107 -13.825 1.00 91.62 109 ARG A O 1
ATOM 940 N N . ARG A 1 110 ? 4.819 -3.176 -14.445 1.00 93.19 110 ARG A N 1
ATOM 941 C CA . ARG A 1 110 ? 5.360 -3.052 -13.075 1.00 93.19 110 ARG A CA 1
ATOM 942 C C . ARG A 1 110 ? 5.040 -1.688 -12.473 1.00 93.19 110 ARG A C 1
ATOM 944 O O . ARG A 1 110 ? 4.527 -1.610 -11.360 1.00 93.19 110 ARG A O 1
ATOM 951 N N . MET A 1 111 ? 5.231 -0.629 -13.257 1.00 91.81 111 MET A N 1
ATOM 952 C CA . MET A 1 111 ? 4.859 0.733 -12.887 1.00 91.81 111 MET A CA 1
ATOM 953 C C . MET A 1 111 ? 3.370 0.840 -12.544 1.00 91.81 111 MET A C 1
ATOM 955 O O . MET A 1 111 ? 3.016 1.432 -11.530 1.00 91.81 111 MET A O 1
ATOM 959 N N . HIS A 1 112 ? 2.488 0.206 -13.323 1.00 92.06 112 HIS A N 1
ATOM 960 C CA . HIS A 1 112 ? 1.056 0.180 -13.029 1.00 92.06 112 HIS A CA 1
ATOM 961 C C . HIS A 1 112 ? 0.739 -0.462 -11.669 1.00 92.06 112 HIS A C 1
ATOM 963 O O . HIS A 1 112 ? -0.080 0.073 -10.921 1.00 92.06 112 HIS A O 1
ATOM 969 N N . LEU A 1 113 ? 1.393 -1.577 -11.322 1.00 94.88 113 LEU A N 1
ATOM 970 C CA . LEU A 1 113 ? 1.235 -2.207 -10.006 1.00 94.88 113 LEU A CA 1
ATOM 971 C C . LEU A 1 113 ? 1.718 -1.289 -8.879 1.00 94.88 113 LEU A C 1
ATOM 973 O O . LEU A 1 113 ? 1.023 -1.141 -7.876 1.00 94.88 113 LEU A O 1
ATOM 977 N N . ALA A 1 114 ? 2.861 -0.625 -9.064 1.00 94.31 114 ALA A N 1
ATOM 978 C CA . ALA A 1 114 ? 3.396 0.310 -8.079 1.00 94.31 114 ALA A CA 1
ATOM 979 C C . ALA A 1 114 ? 2.457 1.506 -7.856 1.00 94.31 114 ALA A C 1
ATOM 981 O O . ALA A 1 114 ? 2.183 1.881 -6.718 1.00 94.31 114 ALA A O 1
ATOM 982 N N . LEU A 1 115 ? 1.872 2.038 -8.932 1.00 93.12 115 LEU A N 1
ATOM 983 C CA . LEU A 1 115 ? 0.871 3.102 -8.861 1.00 93.12 115 LEU A CA 1
ATOM 984 C C . LEU A 1 115 ? -0.411 2.658 -8.153 1.00 93.12 115 LEU A C 1
ATOM 986 O O . LEU A 1 115 ? -0.977 3.427 -7.382 1.00 93.12 115 LEU A O 1
ATOM 990 N N . LYS A 1 116 ? -0.869 1.422 -8.380 1.00 95.69 116 LYS A N 1
ATOM 991 C CA . LYS A 1 116 ? -2.027 0.854 -7.672 1.00 95.69 116 LYS A CA 1
ATOM 992 C C . LYS A 1 116 ? -1.765 0.684 -6.178 1.00 95.69 116 LYS A C 1
ATOM 994 O O . LYS A 1 116 ? -2.633 1.016 -5.373 1.00 95.69 116 LYS A O 1
ATOM 999 N N . ALA A 1 117 ? -0.574 0.216 -5.815 1.00 96.69 117 ALA A N 1
ATOM 1000 C CA . ALA A 1 117 ? -0.140 0.126 -4.428 1.00 96.69 117 ALA A CA 1
ATOM 1001 C C . ALA A 1 117 ? -0.111 1.517 -3.775 1.00 96.69 117 ALA A C 1
ATOM 1003 O O . ALA A 1 117 ? -0.749 1.725 -2.747 1.00 96.69 117 ALA A O 1
ATOM 1004 N N . TYR A 1 118 ? 0.534 2.495 -4.417 1.00 94.25 118 TYR A N 1
ATOM 1005 C CA . TYR A 1 118 ? 0.620 3.869 -3.916 1.00 94.25 118 TYR A CA 1
ATOM 1006 C C . TYR A 1 118 ? -0.753 4.544 -3.791 1.00 94.25 118 TYR A C 1
ATOM 1008 O O . TYR A 1 118 ? -1.042 5.186 -2.784 1.00 94.25 118 TYR A O 1
ATOM 1016 N N . GLN A 1 119 ? -1.637 4.347 -4.774 1.00 94.12 119 GLN A N 1
ATOM 1017 C CA . GLN A 1 119 ? -3.024 4.810 -4.712 1.00 94.12 119 GLN A CA 1
ATOM 1018 C C . GLN A 1 119 ? -3.736 4.271 -3.466 1.00 94.12 119 GLN A C 1
ATOM 1020 O O . GLN A 1 119 ? -4.397 5.033 -2.764 1.00 94.12 119 GLN A O 1
ATOM 1025 N N . GLU A 1 120 ? -3.606 2.976 -3.178 1.00 97.50 120 GLU A N 1
ATOM 1026 C CA . GLU A 1 120 ? -4.260 2.373 -2.017 1.00 97.50 120 GLU A CA 1
ATOM 1027 C C . GLU A 1 120 ? -3.664 2.865 -0.689 1.00 97.50 120 GLU A C 1
ATOM 1029 O O . GLU A 1 120 ? -4.406 3.084 0.271 1.00 97.50 120 GLU A O 1
ATOM 1034 N N . LEU A 1 121 ? -2.353 3.132 -0.645 1.00 95.50 121 LEU A N 1
ATOM 1035 C CA . LEU A 1 121 ? -1.723 3.769 0.511 1.00 95.50 121 LEU A CA 1
ATOM 1036 C C . LEU A 1 121 ? -2.351 5.144 0.804 1.00 95.50 121 LEU A C 1
ATOM 1038 O O . LEU A 1 121 ? -2.722 5.423 1.944 1.00 95.50 121 LEU A O 1
ATOM 1042 N N . LEU A 1 122 ? -2.533 5.983 -0.222 1.00 94.12 122 LEU A N 1
ATOM 1043 C CA . LEU A 1 122 ? -3.166 7.301 -0.080 1.00 94.12 122 LEU A CA 1
ATOM 1044 C C . LEU A 1 122 ? -4.636 7.203 0.344 1.00 94.12 122 LEU A C 1
ATOM 1046 O O . LEU A 1 122 ? -5.086 7.963 1.201 1.00 94.12 122 LEU A O 1
ATOM 1050 N N . LEU A 1 123 ? -5.389 6.262 -0.236 1.00 95.12 123 LEU A N 1
ATOM 1051 C CA . LEU A 1 123 ? -6.781 6.018 0.149 1.00 95.12 123 LEU A CA 1
ATOM 1052 C C . LEU A 1 123 ? -6.890 5.576 1.610 1.00 95.12 123 LEU A C 1
ATOM 1054 O O . LEU A 1 123 ? -7.818 5.990 2.302 1.00 95.12 123 LEU A O 1
ATOM 1058 N N . THR A 1 124 ? -5.937 4.777 2.087 1.00 96.00 124 THR A N 1
ATOM 1059 C CA . THR A 1 124 ? -5.906 4.337 3.483 1.00 96.00 124 THR A CA 1
ATOM 1060 C C . THR A 1 124 ? -5.564 5.482 4.429 1.00 96.00 124 THR A C 1
ATOM 1062 O O . THR A 1 124 ? -6.235 5.635 5.441 1.00 96.00 124 THR A O 1
ATOM 1065 N N . VAL A 1 125 ? -4.601 6.341 4.086 1.00 95.12 125 VAL A N 1
ATOM 1066 C CA . VAL A 1 125 ? -4.306 7.562 4.863 1.00 95.12 125 VAL A CA 1
ATOM 1067 C C . VAL A 1 125 ? -5.540 8.468 4.961 1.00 95.12 125 VAL A C 1
ATOM 1069 O O . VAL A 1 125 ? -5.863 8.970 6.034 1.00 95.12 125 VAL A O 1
ATOM 1072 N N . ASN A 1 126 ? -6.292 8.619 3.870 1.00 93.69 126 ASN A N 1
ATOM 1073 C CA . ASN A 1 126 ? -7.555 9.360 3.887 1.00 93.69 126 ASN A CA 1
ATOM 1074 C C . ASN A 1 126 ? -8.626 8.697 4.781 1.00 93.69 126 ASN A C 1
ATOM 1076 O O . ASN A 1 126 ? -9.419 9.392 5.412 1.00 93.69 126 ASN A O 1
ATOM 1080 N N . GLU A 1 127 ? -8.654 7.365 4.872 1.00 94.81 127 GLU A N 1
ATOM 1081 C CA . GLU A 1 127 ? -9.534 6.661 5.816 1.00 94.81 127 GLU A CA 1
ATOM 1082 C C . GLU A 1 127 ? -9.067 6.842 7.272 1.00 94.81 127 GLU A C 1
ATOM 1084 O O . GLU A 1 127 ? -9.886 7.042 8.167 1.00 94.81 127 GLU A O 1
ATOM 1089 N N . MET A 1 128 ? -7.752 6.868 7.519 1.00 94.81 128 MET A N 1
ATOM 1090 C CA . MET A 1 128 ? -7.175 7.126 8.844 1.00 94.81 128 MET A CA 1
ATOM 1091 C C . MET A 1 128 ? -7.571 8.501 9.401 1.00 94.81 128 MET A C 1
ATOM 1093 O O . MET A 1 128 ? -7.802 8.619 10.604 1.00 94.81 128 MET A O 1
ATOM 1097 N N . ASP A 1 129 ? -7.718 9.521 8.550 1.00 92.50 129 ASP A N 1
ATOM 1098 C CA . ASP A 1 129 ? -8.203 10.853 8.954 1.00 92.50 129 ASP A CA 1
ATOM 1099 C C . ASP A 1 129 ? -9.616 10.830 9.549 1.00 92.50 129 ASP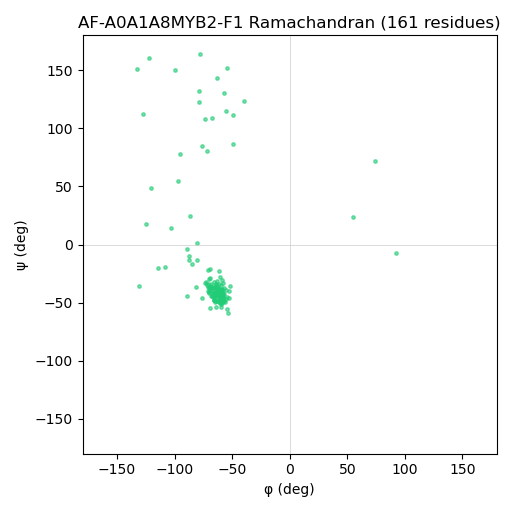 A C 1
ATOM 1101 O O . ASP A 1 129 ? -9.962 11.679 10.373 1.00 92.50 129 ASP A O 1
ATOM 1105 N N . ARG A 1 130 ? -10.430 9.854 9.141 1.00 92.56 130 ARG A N 1
ATOM 1106 C CA . ARG A 1 130 ? -11.815 9.680 9.591 1.00 92.56 130 ARG A CA 1
ATOM 1107 C C . ARG A 1 130 ? -11.930 8.807 10.838 1.00 92.56 130 ARG A C 1
ATOM 1109 O O . ARG A 1 130 ? -13.030 8.646 11.360 1.00 92.56 130 ARG A O 1
ATOM 1116 N N . SER A 1 131 ? -10.817 8.254 11.322 1.00 92.69 131 SER A N 1
ATOM 1117 C CA . SER A 1 131 ? -10.805 7.397 12.504 1.00 92.69 131 SER A CA 1
ATOM 1118 C C . SER A 1 131 ? -11.245 8.158 13.755 1.00 92.69 131 SER A C 1
ATOM 1120 O O . SER A 1 131 ? -10.887 9.321 13.955 1.00 92.69 131 SER A O 1
ATOM 1122 N N . HIS A 1 132 ? -11.973 7.482 14.645 1.00 91.69 132 HIS A N 1
ATOM 1123 C CA . HIS A 1 132 ? -12.310 8.009 15.969 1.00 91.69 132 HIS A CA 1
ATOM 1124 C C . HIS A 1 132 ? -11.092 8.070 16.905 1.00 91.69 132 HIS A C 1
ATOM 1126 O O . HIS A 1 132 ? -11.064 8.900 17.815 1.00 91.69 132 HIS A O 1
ATOM 1132 N N . ASP A 1 133 ? -10.057 7.275 16.635 1.00 93.69 133 ASP A N 1
ATOM 1133 C CA . ASP A 1 133 ? -8.810 7.252 17.400 1.00 93.69 133 ASP A CA 1
ATOM 1134 C C . ASP A 1 133 ? -7.893 8.423 17.011 1.00 93.69 133 ASP A C 1
ATOM 1136 O O . ASP A 1 133 ? -7.510 8.593 15.850 1.00 93.69 133 ASP A O 1
ATOM 1140 N N . GLU A 1 134 ? -7.527 9.238 18.000 1.00 94.25 134 GLU A N 1
ATOM 1141 C CA . GLU A 1 134 ? -6.645 10.384 17.803 1.00 94.25 134 GLU A CA 1
ATOM 1142 C C . GLU A 1 134 ? -5.231 9.986 17.373 1.00 94.25 134 GLU A C 1
ATOM 1144 O O . GLU A 1 134 ? -4.654 10.653 16.516 1.00 94.25 134 GLU A O 1
ATOM 1149 N N . SER A 1 135 ? -4.694 8.881 17.889 1.00 93.44 135 SER A N 1
ATOM 1150 C CA . SER A 1 135 ? -3.350 8.408 17.543 1.00 93.44 135 SER A CA 1
ATOM 1151 C C . SER A 1 135 ? -3.243 8.031 16.060 1.00 93.44 135 SER A C 1
ATOM 1153 O O . SER A 1 135 ? -2.247 8.334 15.393 1.00 93.44 135 SER A O 1
ATOM 1155 N N . ILE A 1 136 ? -4.311 7.449 15.503 1.00 93.81 136 ILE A N 1
ATOM 1156 C CA . ILE A 1 136 ? -4.417 7.102 14.082 1.00 93.81 136 ILE A CA 1
ATOM 1157 C C . ILE A 1 136 ? -4.474 8.376 13.230 1.00 93.81 136 ILE A C 1
ATOM 1159 O O . ILE A 1 136 ? -3.744 8.485 12.241 1.00 93.81 136 ILE A O 1
ATOM 1163 N N . ARG A 1 137 ? -5.270 9.377 13.634 1.00 95.19 137 ARG A N 1
ATOM 1164 C CA . ARG A 1 137 ? -5.333 10.675 12.936 1.00 95.19 137 ARG A CA 1
ATOM 1165 C C . ARG A 1 137 ? -3.998 11.422 12.986 1.00 95.19 137 ARG A C 1
ATOM 1167 O O . ARG A 1 137 ? -3.571 11.992 11.984 1.00 95.19 137 ARG A O 1
ATOM 1174 N N . GLN A 1 138 ? -3.307 11.401 14.126 1.00 93.06 138 GLN A N 1
ATOM 1175 C CA . GLN A 1 138 ? -1.973 11.991 14.264 1.00 93.06 138 GLN A CA 1
ATOM 1176 C C . GLN A 1 138 ? -0.961 11.292 13.346 1.00 93.06 138 GLN A C 1
ATOM 1178 O O . GLN A 1 138 ? -0.215 11.965 12.636 1.00 93.06 138 GLN A O 1
ATOM 1183 N N . SER A 1 139 ? -0.993 9.958 13.282 1.00 92.00 139 SER A N 1
ATOM 1184 C CA . SER A 1 139 ? -0.142 9.173 12.377 1.00 92.00 139 SER A CA 1
ATOM 1185 C C . SER A 1 139 ? -0.404 9.518 10.907 1.00 92.00 139 SER A C 1
ATOM 1187 O O . SER A 1 139 ? 0.540 9.740 10.148 1.00 92.00 139 SER A O 1
ATOM 1189 N N . SER A 1 140 ? -1.676 9.653 10.516 1.00 93.25 140 SER A N 1
ATOM 1190 C CA . SER A 1 140 ? -2.063 10.135 9.184 1.00 93.25 140 SER A CA 1
ATOM 1191 C C . SER A 1 140 ? -1.486 11.523 8.889 1.00 93.25 140 SER A C 1
ATOM 1193 O O . SER A 1 140 ? -0.884 11.736 7.838 1.00 93.25 140 SER A O 1
ATOM 1195 N N . ASN A 1 141 ? -1.597 12.467 9.829 1.00 91.88 141 ASN A N 1
ATOM 1196 C CA . ASN A 1 141 ? -1.050 13.815 9.663 1.00 91.88 141 ASN A CA 1
ATOM 1197 C C . ASN A 1 141 ? 0.469 13.810 9.470 1.00 91.88 141 ASN A C 1
ATOM 1199 O O . ASN A 1 141 ? 0.965 14.510 8.590 1.00 91.88 141 ASN A O 1
ATOM 1203 N N . VAL A 1 142 ? 1.203 12.991 10.227 1.00 91.12 142 VAL A N 1
ATOM 1204 C CA . VAL A 1 142 ? 2.653 12.828 10.044 1.00 91.12 142 VAL A CA 1
ATOM 1205 C C . VAL A 1 142 ? 2.963 12.292 8.646 1.00 91.12 142 VAL A C 1
ATOM 1207 O O . VAL A 1 142 ? 3.813 12.851 7.953 1.00 91.12 142 VAL A O 1
ATOM 1210 N N . ILE A 1 143 ? 2.256 11.254 8.196 1.00 90.38 143 ILE A N 1
ATOM 1211 C CA . ILE A 1 143 ? 2.447 10.668 6.863 1.00 90.38 143 ILE A CA 1
ATOM 1212 C C . ILE A 1 143 ? 2.154 11.704 5.766 1.00 90.38 143 ILE A C 1
ATOM 1214 O O . ILE A 1 143 ? 2.997 11.928 4.898 1.00 90.38 143 ILE A O 1
ATOM 1218 N N . LYS A 1 144 ? 1.016 12.405 5.836 1.00 88.56 144 LYS A N 1
ATOM 1219 C CA . LYS A 1 144 ? 0.647 13.468 4.885 1.00 88.56 144 LYS A CA 1
ATOM 1220 C C . LYS A 1 144 ? 1.676 14.594 4.854 1.00 88.56 144 LYS A C 1
ATOM 1222 O O . LYS A 1 144 ? 2.049 15.035 3.770 1.00 88.56 144 LYS A O 1
ATOM 1227 N N . SER A 1 145 ? 2.155 15.049 6.011 1.00 85.50 145 SER A N 1
ATOM 1228 C CA . SER A 1 145 ? 3.156 16.117 6.072 1.00 85.50 145 SER A CA 1
ATOM 1229 C C . SER A 1 145 ? 4.480 15.717 5.421 1.00 85.50 145 SER A C 1
ATOM 1231 O O . SER A 1 145 ? 5.140 16.561 4.833 1.00 85.50 145 SER A O 1
ATOM 1233 N N . ASN A 1 146 ? 4.864 14.441 5.461 1.00 80.81 146 ASN A N 1
ATOM 1234 C CA . ASN A 1 146 ? 6.063 13.984 4.759 1.00 80.81 146 ASN A CA 1
ATOM 1235 C C . ASN A 1 146 ? 5.808 13.853 3.250 1.00 80.81 146 ASN A C 1
ATOM 1237 O O . ASN A 1 146 ? 6.580 14.372 2.449 1.00 80.81 146 ASN A O 1
ATOM 1241 N N . ILE A 1 147 ? 4.687 13.243 2.855 1.00 76.69 147 ILE A N 1
ATOM 1242 C CA . ILE A 1 147 ? 4.380 12.993 1.440 1.00 76.69 147 ILE A CA 1
ATOM 1243 C C . ILE A 1 147 ? 4.106 14.285 0.664 1.00 76.69 147 ILE A C 1
ATOM 1245 O O . ILE A 1 147 ? 4.583 14.450 -0.448 1.00 76.69 147 ILE A O 1
ATOM 1249 N N . PHE A 1 148 ? 3.323 15.222 1.198 1.00 68.00 148 PHE A N 1
ATOM 1250 C CA . PHE A 1 148 ? 2.893 16.385 0.411 1.00 68.00 148 PHE A CA 1
ATOM 1251 C C . PHE A 1 148 ? 3.896 17.541 0.402 1.00 68.00 148 PHE A C 1
ATOM 1253 O O . PHE A 1 148 ? 3.791 18.419 -0.457 1.00 68.00 148 PHE A O 1
ATOM 1260 N N . TYR A 1 149 ? 4.855 17.560 1.330 1.00 60.59 149 TYR A N 1
ATOM 1261 C CA . TYR A 1 149 ? 5.774 18.691 1.486 1.00 60.59 149 TYR A CA 1
ATOM 1262 C C . TYR A 1 149 ? 7.207 18.402 1.035 1.00 60.59 149 TYR A C 1
ATOM 1264 O O . TYR A 1 149 ? 7.926 19.354 0.729 1.00 60.59 149 TYR A O 1
ATOM 1272 N N . LEU A 1 150 ? 7.620 17.137 0.917 1.00 60.84 150 LEU A N 1
ATOM 1273 C CA . LEU A 1 150 ? 8.901 16.796 0.297 1.00 60.84 150 LEU A CA 1
ATOM 1274 C C . LEU A 1 150 ?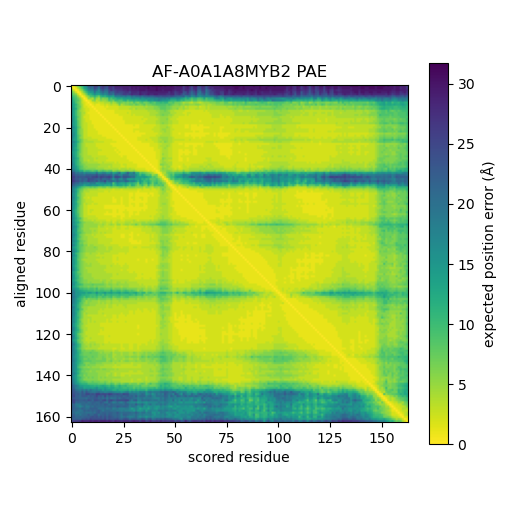 8.769 16.865 -1.236 1.00 60.84 150 LEU A C 1
ATOM 1276 O O . LEU A 1 150 ? 7.805 16.359 -1.815 1.00 60.84 150 LEU A O 1
ATOM 1280 N N . MET A 1 151 ? 9.718 17.540 -1.897 1.00 56.59 151 MET A N 1
ATOM 1281 C CA . MET A 1 151 ? 9.684 17.763 -3.353 1.00 56.59 151 MET A CA 1
ATOM 1282 C C . MET A 1 151 ? 9.620 16.455 -4.150 1.00 56.59 151 MET A C 1
ATOM 1284 O O . MET A 1 151 ? 8.891 16.392 -5.138 1.00 56.59 151 MET A O 1
ATOM 1288 N N . GLU A 1 152 ? 10.317 15.424 -3.677 1.00 58.94 152 GLU A N 1
ATOM 1289 C CA . GLU A 1 152 ? 10.452 14.103 -4.307 1.00 58.94 152 GLU A CA 1
ATOM 1290 C C . GLU A 1 152 ? 9.078 13.485 -4.632 1.00 58.94 152 GLU A C 1
ATOM 1292 O O . GLU A 1 152 ? 8.799 13.120 -5.775 1.00 58.94 152 GLU A O 1
ATOM 1297 N N . TYR A 1 153 ? 8.145 13.542 -3.681 1.00 57.47 153 TYR A N 1
ATOM 1298 C CA . TYR A 1 153 ? 6.787 13.033 -3.866 1.00 57.47 153 TYR A CA 1
ATOM 1299 C C . TYR A 1 153 ? 5.912 13.908 -4.772 1.00 57.47 153 TYR A C 1
ATOM 1301 O O . TYR A 1 153 ? 5.037 13.403 -5.482 1.00 57.47 153 TYR A O 1
ATOM 1309 N N . ARG A 1 154 ? 6.105 15.236 -4.758 1.00 62.00 154 ARG A N 1
ATOM 1310 C CA . ARG A 1 154 ? 5.323 16.166 -5.595 1.00 62.00 154 ARG A CA 1
ATOM 1311 C C . ARG A 1 154 ? 5.661 15.997 -7.073 1.00 62.00 154 ARG A C 1
ATOM 1313 O O . ARG A 1 154 ? 4.772 16.109 -7.921 1.00 62.00 154 ARG A O 1
ATOM 1320 N N . GLU A 1 155 ? 6.922 15.713 -7.380 1.00 64.25 155 GLU A N 1
ATOM 1321 C CA . GLU A 1 155 ? 7.391 15.519 -8.7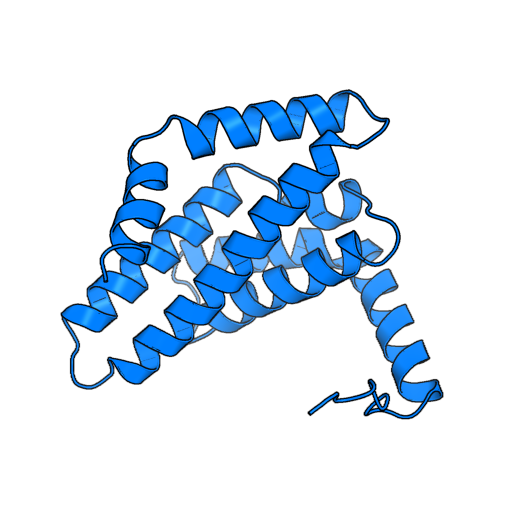50 1.00 64.25 155 GLU A CA 1
ATOM 1322 C C . GLU A 1 155 ? 6.854 14.237 -9.382 1.00 64.25 155 GLU A C 1
ATOM 1324 O O . GLU A 1 155 ? 6.609 14.230 -10.588 1.00 64.25 155 GLU A O 1
ATOM 1329 N N . ILE A 1 156 ? 6.559 13.197 -8.598 1.00 65.62 156 ILE A N 1
ATOM 1330 C CA . ILE A 1 156 ? 5.929 11.970 -9.108 1.00 65.62 156 ILE A CA 1
ATOM 1331 C C . ILE A 1 156 ? 4.578 12.281 -9.739 1.00 65.62 156 ILE A C 1
ATOM 1333 O O . ILE A 1 156 ? 4.343 11.924 -10.891 1.00 65.62 156 ILE A O 1
ATOM 1337 N N . PHE A 1 157 ? 3.697 13.001 -9.039 1.00 62.81 157 PHE A N 1
ATOM 1338 C CA . PHE A 1 157 ? 2.389 13.355 -9.594 1.00 62.81 157 PHE A CA 1
ATOM 1339 C C . PHE A 1 157 ? 2.516 14.216 -10.851 1.00 62.81 157 PHE A C 1
ATOM 1341 O O . PHE A 1 157 ? 1.804 13.979 -11.822 1.00 62.81 157 PHE A O 1
ATOM 1348 N N . LEU A 1 158 ? 3.446 15.175 -10.867 1.00 61.50 158 LEU A N 1
ATOM 1349 C CA . LEU A 1 158 ? 3.689 16.029 -12.034 1.00 61.50 158 LEU A CA 1
ATOM 1350 C C . LEU A 1 158 ? 4.269 15.248 -13.220 1.00 61.50 158 LEU A C 1
ATOM 1352 O O . LEU A 1 158 ? 3.903 15.512 -14.364 1.00 61.50 158 LEU A O 1
ATOM 1356 N N . THR A 1 159 ? 5.132 14.271 -12.954 1.00 64.62 159 THR A N 1
ATOM 1357 C CA . THR A 1 159 ? 5.742 13.401 -13.967 1.00 64.62 159 THR A CA 1
ATOM 1358 C C . THR A 1 159 ? 4.716 12.429 -14.546 1.00 64.62 159 THR A C 1
ATOM 1360 O O . THR A 1 159 ? 4.668 12.234 -15.756 1.00 64.62 159 THR A O 1
ATOM 1363 N N . LEU A 1 160 ? 3.836 11.874 -13.707 1.00 60.84 160 LEU A N 1
ATOM 1364 C CA . LEU A 1 160 ? 2.757 10.973 -14.123 1.00 60.84 160 LEU A CA 1
ATOM 1365 C C . LEU A 1 160 ? 1.627 11.689 -14.874 1.00 60.84 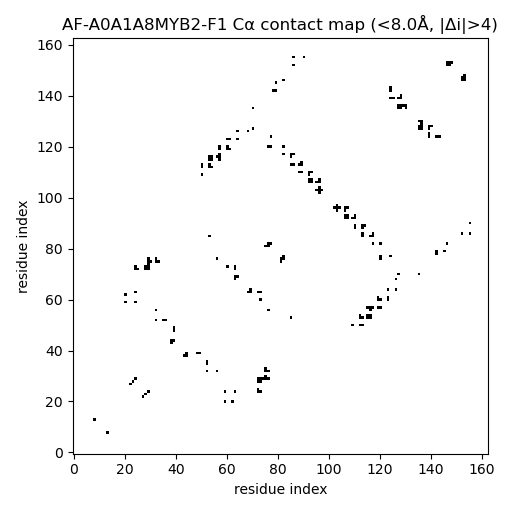160 LEU A C 1
ATOM 1367 O O . LEU A 1 160 ? 1.017 11.096 -15.762 1.00 60.84 160 LEU A O 1
ATOM 1371 N N . LEU A 1 161 ? 1.325 12.939 -14.502 1.00 60.34 161 LEU A N 1
ATOM 1372 C CA . LEU A 1 161 ? 0.259 13.751 -15.100 1.00 60.34 161 LEU A CA 1
ATOM 1373 C C . LEU A 1 161 ? 0.709 14.536 -16.336 1.00 60.34 161 LEU A C 1
ATOM 1375 O O . LEU A 1 161 ? -0.147 15.030 -17.065 1.00 60.34 161 LEU A O 1
ATOM 1379 N N . ARG A 1 162 ? 2.017 14.657 -16.605 1.00 55.56 162 ARG A N 1
ATOM 1380 C CA . ARG A 1 162 ? 2.515 15.200 -17.877 1.00 55.56 162 ARG A CA 1
ATOM 1381 C C . ARG A 1 162 ? 2.287 14.190 -19.009 1.00 55.56 162 ARG A C 1
ATOM 1383 O O . ARG A 1 162 ? 3.197 13.482 -19.435 1.00 55.56 162 ARG A O 1
ATOM 1390 N N . LYS A 1 163 ? 1.053 14.171 -19.508 1.00 41.44 163 LYS A N 1
ATOM 1391 C CA . LYS A 1 163 ? 0.688 13.817 -20.881 1.00 41.44 163 LYS A CA 1
ATOM 1392 C C . LYS A 1 163 ? -0.338 14.807 -21.404 1.00 41.44 163 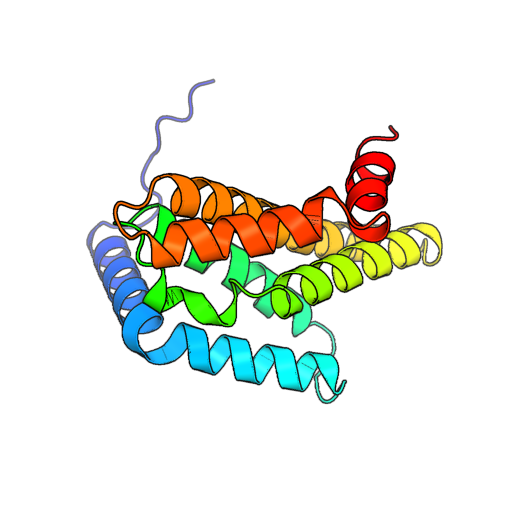LYS A C 1
ATOM 1394 O O . LYS A 1 163 ? -1.385 14.957 -20.741 1.00 41.44 163 LYS A O 1
#

Radius of gyration: 17.12 Å; Cα contacts (8 Å, |Δi|>4): 125; chains: 1; bounding box: 43×40×43 Å